Protein AF-A0A7X6ZR78-F1 (afdb_monomer)

Secondary structure (DSSP, 8-state):
---HHHHHHHHTS-HHHHHHHHTT-S---SHHHHHHHHHHHHHHHHTT----HHHHHHHHT---PPPP------------

Mean predicted aligned error: 8.87 Å

Nearest PDB s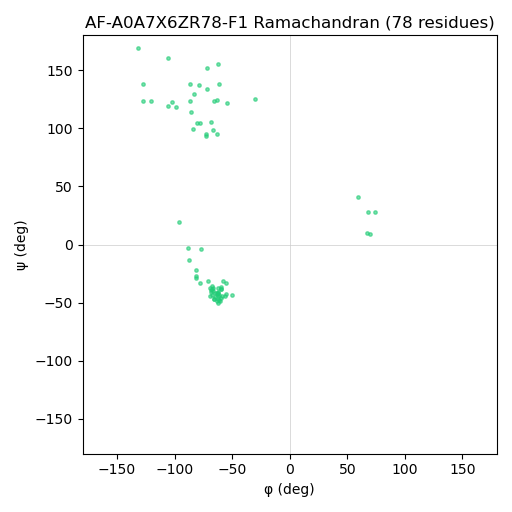tructures (foldseek):
  7ce1-assembly5_P  TM=7.743E-01  e=7.562E-03  Agrobacterium tumefaciens A6
  1efa-assembly1_B  TM=8.380E-01  e=1.670E-02  Escherichia coli
  7ce1-assembly1_B  TM=7.797E-01  e=1.309E-02  Agrobacterium tumefaciens A6
  1cjg-assembly1_B  TM=7.107E-01  e=7.562E-03  Escherichia coli

Foldseek 3Di:
DDDLCNLCVVLVHDSVLLCCLVVPHDDDPDPVSNVSSVVSVVSCVVVVPDDDLVVVCVVVVHSVDDDDDDDDDPPPPPDD

Solvent-accessible surface area (backbone atoms only — not comparable to full-atom values): 5205 Å² total; per-residue (Å²): 132,62,49,61,61,58,52,10,63,77,67,74,49,54,46,68,56,47,50,35,59,76,71,70,47,84,83,62,86,48,69,72,53,44,57,49,43,52,54,51,51,51,51,35,55,77,62,60,48,67,86,59,61,71,63,48,18,65,75,68,75,47,80,87,75,84,88,86,86,77,87,84,79,80,77,78,81,79,73,134

Radius of gyration: 21.28 Å; Cα contacts (8 Å, |Δi|>4): 45; chains: 1; bounding box: 75×27×26 Å

Structure (mmCIF, N/CA/C/O backbone):
data_AF-A0A7X6ZR78-F1
#
_entry.id   AF-A0A7X6ZR78-F1
#
loop_
_atom_site.group_PDB
_atom_site.id
_atom_site.type_symbol
_atom_site.label_atom_id
_atom_site.label_alt_id
_atom_site.label_comp_id
_atom_site.label_asym_id
_atom_site.label_entity_id
_atom_site.label_seq_id
_atom_site.pdbx_PDB_ins_code
_atom_site.Cartn_x
_atom_site.Cartn_y
_atom_site.Cartn_z
_atom_site.occupancy
_atom_site.B_iso_or_equiv
_atom_site.auth_seq_id
_atom_site.auth_comp_id
_atom_site.auth_asym_id
_atom_site.auth_atom_id
_atom_site.pdbx_PDB_model_num
ATOM 1 N N . MET A 1 1 ? -2.342 -15.502 1.374 1.00 69.69 1 MET A N 1
ATOM 2 C CA . MET A 1 1 ? -2.723 -14.099 1.097 1.00 69.69 1 MET A CA 1
ATOM 3 C C . MET A 1 1 ? -1.441 -13.324 0.878 1.00 69.69 1 MET A C 1
ATOM 5 O O . MET A 1 1 ? -0.595 -13.369 1.757 1.00 69.69 1 MET A O 1
ATOM 9 N N . VAL A 1 2 ? -1.272 -12.683 -0.278 1.00 89.62 2 VAL A N 1
ATOM 10 C CA . VAL A 1 2 ? -0.034 -11.951 -0.574 1.00 89.62 2 VAL A CA 1
ATOM 11 C C . VAL A 1 2 ? 0.041 -10.673 0.254 1.00 89.62 2 VAL A C 1
ATOM 13 O O . VAL A 1 2 ? -0.932 -9.924 0.356 1.00 89.62 2 VAL A O 1
ATOM 16 N N . THR A 1 3 ? 1.199 -10.426 0.850 1.00 90.88 3 THR A N 1
ATOM 17 C CA . THR A 1 3 ? 1.463 -9.274 1.715 1.00 90.88 3 THR A CA 1
ATOM 18 C C . THR A 1 3 ? 2.323 -8.223 1.014 1.00 90.88 3 THR A C 1
ATOM 20 O O . THR A 1 3 ? 3.057 -8.501 0.065 1.00 90.88 3 THR A O 1
ATOM 23 N N . LEU A 1 4 ? 2.298 -6.989 1.531 1.00 91.94 4 LEU A N 1
ATOM 24 C CA . LEU A 1 4 ? 3.186 -5.920 1.058 1.00 91.94 4 LEU A CA 1
ATOM 25 C C . LEU A 1 4 ? 4.673 -6.290 1.194 1.00 91.94 4 LEU A C 1
ATOM 27 O O . LEU A 1 4 ? 5.483 -5.833 0.392 1.00 91.94 4 LEU A O 1
ATOM 31 N N . ALA A 1 5 ? 5.031 -7.099 2.198 1.00 92.69 5 ALA A N 1
ATOM 32 C CA . ALA A 1 5 ? 6.404 -7.538 2.439 1.00 92.69 5 ALA A CA 1
ATOM 33 C C . ALA A 1 5 ? 6.913 -8.482 1.343 1.00 92.69 5 ALA A C 1
ATOM 35 O O . ALA A 1 5 ? 8.041 -8.332 0.876 1.00 92.69 5 ALA A O 1
ATOM 36 N N . GLU A 1 6 ? 6.070 -9.400 0.876 1.00 93.94 6 GLU A N 1
ATOM 37 C CA . GLU A 1 6 ? 6.416 -10.320 -0.212 1.00 93.94 6 GLU A CA 1
ATOM 38 C C . GLU A 1 6 ? 6.580 -9.582 -1.542 1.00 93.94 6 GLU A C 1
ATOM 40 O O . GLU A 1 6 ? 7.561 -9.799 -2.254 1.00 93.94 6 GLU A O 1
ATOM 45 N N . ILE A 1 7 ? 5.675 -8.645 -1.844 1.00 94.06 7 ILE A N 1
ATOM 46 C CA . ILE A 1 7 ? 5.777 -7.796 -3.040 1.00 94.06 7 ILE A CA 1
ATOM 47 C C . ILE A 1 7 ? 7.053 -6.952 -2.977 1.00 94.06 7 ILE A C 1
ATOM 49 O O . ILE A 1 7 ? 7.772 -6.844 -3.967 1.00 94.06 7 ILE A O 1
ATOM 53 N N . ALA A 1 8 ? 7.369 -6.380 -1.812 1.00 93.81 8 ALA A N 1
ATOM 54 C CA . ALA A 1 8 ? 8.570 -5.575 -1.606 1.00 93.81 8 ALA A CA 1
ATOM 55 C C . ALA A 1 8 ? 9.853 -6.385 -1.825 1.00 93.81 8 ALA A C 1
ATOM 57 O O . ALA A 1 8 ? 10.749 -5.929 -2.539 1.00 93.81 8 ALA A O 1
ATOM 58 N N . LYS A 1 9 ? 9.901 -7.611 -1.288 1.00 95.25 9 LYS A N 1
ATOM 59 C CA . LYS A 1 9 ? 11.008 -8.553 -1.492 1.00 95.25 9 LYS A CA 1
ATOM 60 C C . LYS A 1 9 ? 11.184 -8.892 -2.973 1.00 95.25 9 LYS A C 1
ATOM 62 O O . LYS 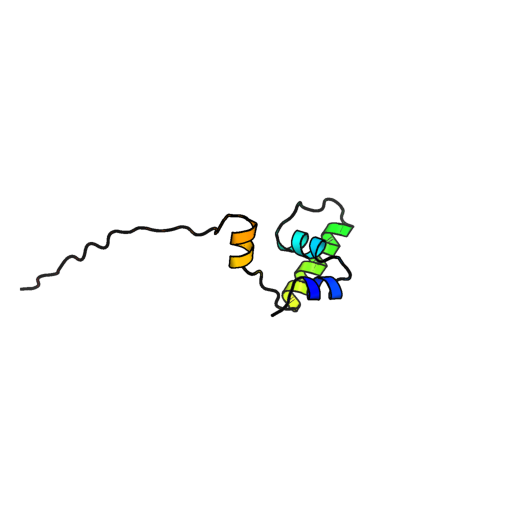A 1 9 ? 12.300 -8.820 -3.476 1.00 95.25 9 LYS A O 1
ATOM 67 N N . LYS A 1 10 ? 10.096 -9.192 -3.687 1.00 94.00 10 LYS A N 1
ATOM 68 C CA . LYS A 1 10 ? 10.139 -9.545 -5.116 1.00 94.00 10 LYS A CA 1
ATOM 69 C C . LYS A 1 10 ? 10.465 -8.348 -6.023 1.00 94.00 10 LYS A C 1
ATOM 71 O O . LYS A 1 10 ? 11.123 -8.518 -7.042 1.00 94.00 10 LYS A O 1
ATOM 76 N N . ALA A 1 11 ? 10.068 -7.135 -5.639 1.00 91.25 11 ALA A N 1
ATOM 77 C CA . ALA A 1 11 ? 10.365 -5.896 -6.365 1.00 91.25 11 ALA A CA 1
ATOM 78 C C . ALA A 1 11 ? 11.699 -5.223 -5.967 1.00 91.25 11 ALA A C 1
ATOM 80 O O . ALA A 1 11 ? 12.044 -4.173 -6.526 1.00 91.25 11 ALA A O 1
ATOM 81 N N . GLY A 1 12 ? 12.429 -5.769 -4.987 1.00 93.38 12 GLY A N 1
ATOM 82 C CA . GLY A 1 12 ? 13.696 -5.212 -4.500 1.00 93.38 12 GLY A CA 1
ATOM 83 C C . GLY A 1 12 ? 13.560 -3.787 -3.949 1.00 93.38 12 GLY A C 1
ATOM 84 O O . GLY A 1 12 ? 14.367 -2.910 -4.263 1.00 93.38 12 GLY A O 1
ATOM 85 N N . VAL A 1 13 ? 12.489 -3.513 -3.202 1.00 92.56 13 VAL A N 1
ATOM 86 C CA . VAL A 1 13 ? 12.210 -2.210 -2.569 1.00 92.56 13 VAL A CA 1
ATOM 87 C C . VAL A 1 13 ? 11.840 -2.387 -1.104 1.00 92.56 13 VAL A C 1
ATOM 89 O O . VAL A 1 13 ? 11.538 -3.486 -0.655 1.00 92.56 13 VAL A O 1
ATOM 92 N N . SER A 1 14 ? 11.787 -1.283 -0.357 1.00 93.00 14 SER A N 1
ATOM 93 C CA . SER A 1 14 ? 11.178 -1.299 0.970 1.00 93.00 14 SER A CA 1
ATOM 94 C C . SER A 1 14 ? 9.653 -1.433 0.894 1.00 93.00 14 SER A C 1
ATOM 96 O O . SER A 1 14 ? 8.995 -0.951 -0.034 1.00 93.00 14 SER A O 1
ATOM 98 N N . THR A 1 15 ? 9.065 -2.022 1.933 1.00 92.38 15 THR A N 1
ATOM 99 C CA . THR A 1 15 ? 7.610 -2.094 2.148 1.00 92.38 15 THR A CA 1
ATOM 100 C C . THR A 1 15 ? 6.939 -0.724 2.132 1.00 92.38 15 THR A C 1
ATOM 102 O O . THR A 1 15 ? 5.816 -0.597 1.646 1.00 92.38 15 THR A O 1
ATOM 105 N N . ILE A 1 16 ? 7.631 0.320 2.604 1.00 89.50 16 ILE A N 1
ATOM 106 C CA . ILE A 1 16 ? 7.146 1.707 2.569 1.00 89.50 16 ILE A CA 1
ATOM 107 C C . ILE A 1 16 ? 6.933 2.172 1.124 1.00 89.50 16 ILE A C 1
ATOM 109 O O . ILE A 1 16 ? 5.923 2.811 0.835 1.00 89.50 16 ILE A O 1
ATOM 113 N N . VAL A 1 17 ? 7.851 1.842 0.210 1.00 90.31 17 VAL A N 1
ATOM 114 C CA . VAL A 1 17 ? 7.742 2.218 -1.208 1.00 90.31 17 VAL A CA 1
ATOM 115 C C . VAL A 1 17 ? 6.556 1.514 -1.860 1.00 90.31 17 VAL A C 1
ATOM 117 O O . VAL A 1 17 ? 5.749 2.183 -2.500 1.00 90.31 17 VAL A O 1
ATOM 120 N N . VAL A 1 18 ? 6.393 0.205 -1.642 1.00 91.75 18 VAL A N 1
ATOM 121 C CA . VAL A 1 18 ? 5.237 -0.546 -2.170 1.00 91.75 18 VAL A CA 1
ATOM 122 C C . VAL A 1 18 ? 3.928 0.008 -1.616 1.00 91.75 18 VAL A C 1
ATOM 124 O O . VAL A 1 18 ? 3.021 0.315 -2.383 1.00 91.75 18 VAL A O 1
ATOM 127 N N . SER A 1 19 ? 3.843 0.205 -0.296 1.00 88.38 19 SER A N 1
ATOM 128 C CA . SER A 1 19 ? 2.662 0.780 0.355 1.00 88.38 19 SER A CA 1
ATOM 129 C C . SER A 1 19 ? 2.306 2.145 -0.232 1.00 88.38 19 SER A C 1
ATOM 131 O O . SER A 1 19 ? 1.145 2.410 -0.530 1.00 88.38 19 SER A O 1
ATOM 133 N N . ARG A 1 20 ? 3.305 3.004 -0.453 1.00 87.94 20 ARG A N 1
ATOM 134 C CA . ARG A 1 20 ? 3.104 4.339 -1.021 1.00 87.94 20 ARG A CA 1
ATOM 135 C C . ARG A 1 20 ? 2.635 4.281 -2.481 1.00 87.94 20 ARG A C 1
ATOM 137 O O . ARG A 1 20 ? 1.780 5.076 -2.849 1.00 87.94 20 ARG A O 1
ATOM 144 N N . ILE A 1 21 ? 3.140 3.337 -3.279 1.00 88.50 21 ILE A N 1
ATOM 145 C CA . ILE A 1 21 ? 2.732 3.134 -4.682 1.00 88.50 21 ILE A CA 1
ATOM 146 C C . ILE A 1 21 ? 1.302 2.595 -4.783 1.00 88.50 21 ILE A C 1
ATOM 148 O O . ILE A 1 21 ? 0.534 3.073 -5.616 1.00 88.50 21 ILE A O 1
ATOM 152 N N . LEU A 1 22 ? 0.951 1.605 -3.959 1.00 88.00 22 LEU A N 1
ATOM 153 C CA . LEU A 1 22 ? -0.341 0.918 -4.039 1.00 88.00 22 LEU A CA 1
ATOM 154 C C . LEU A 1 22 ? -1.476 1.691 -3.353 1.00 88.00 22 LEU A C 1
ATOM 156 O O . LEU A 1 22 ? -2.615 1.591 -3.790 1.00 88.00 22 LEU A O 1
ATOM 160 N N . ASN A 1 23 ? -1.183 2.494 -2.324 1.00 84.44 23 ASN A N 1
ATOM 161 C CA . ASN A 1 23 ? -2.186 3.284 -1.595 1.00 84.44 23 ASN A CA 1
ATOM 162 C C . ASN A 1 23 ? -2.300 4.745 -2.087 1.00 84.44 23 ASN A C 1
ATOM 164 O O . ASN A 1 23 ? -2.786 5.599 -1.351 1.00 84.44 23 ASN A O 1
ATOM 168 N N . GLY A 1 24 ? -1.829 5.063 -3.300 1.00 71.69 24 GLY A 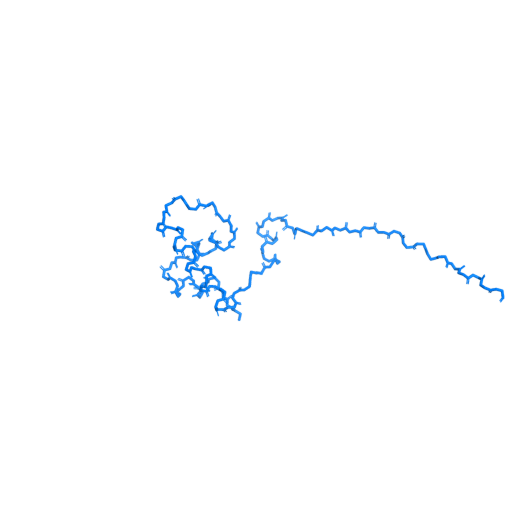N 1
ATOM 169 C CA . GLY A 1 24 ? -2.061 6.376 -3.922 1.00 71.69 24 GLY A CA 1
ATOM 170 C C . GLY A 1 24 ? -1.241 7.544 -3.352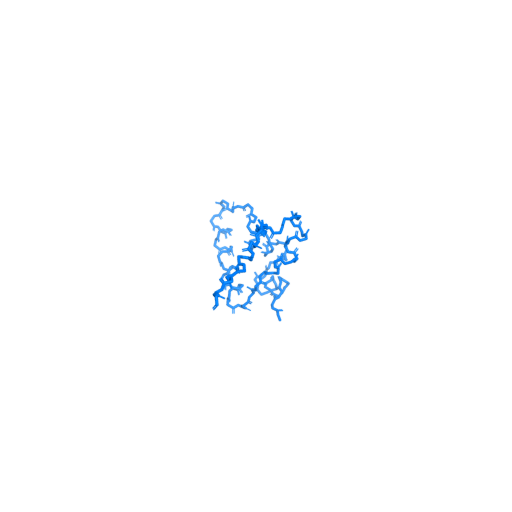 1.00 71.69 24 GLY A C 1
ATOM 171 O O . GLY A 1 24 ? -1.679 8.692 -3.405 1.00 71.69 24 GLY A O 1
ATOM 172 N N . GLY A 1 25 ? -0.049 7.289 -2.803 1.00 67.19 25 GLY A N 1
ATOM 173 C CA . GLY A 1 25 ? 0.876 8.352 -2.394 1.00 67.19 25 GLY A CA 1
ATOM 174 C C . GLY A 1 25 ? 1.341 9.222 -3.575 1.00 67.19 25 GLY A C 1
ATOM 175 O O . GLY A 1 25 ? 1.328 8.766 -4.716 1.00 67.19 25 GLY A O 1
ATOM 176 N N . LYS A 1 26 ? 1.751 10.475 -3.289 1.00 63.12 26 LYS A N 1
ATOM 177 C CA . LYS A 1 26 ? 2.125 11.528 -4.266 1.00 63.12 26 LYS A CA 1
ATOM 178 C C . LYS A 1 26 ? 2.724 10.984 -5.572 1.00 63.12 26 LYS A C 1
ATOM 180 O O . LYS A 1 26 ? 3.739 10.289 -5.556 1.00 63.12 26 LYS A O 1
ATOM 185 N N . VAL A 1 27 ? 2.115 11.396 -6.686 1.00 57.84 27 VAL A N 1
ATOM 186 C CA . VAL A 1 27 ? 2.502 11.037 -8.055 1.00 57.84 27 VAL A CA 1
ATOM 187 C C . VAL A 1 27 ? 3.971 11.380 -8.297 1.00 57.84 27 VAL A C 1
ATOM 189 O O . VAL A 1 27 ? 4.406 12.525 -8.146 1.00 57.84 27 VAL A O 1
ATOM 192 N N . TYR A 1 28 ? 4.746 10.365 -8.662 1.00 68.12 28 TYR A N 1
ATOM 193 C CA . TYR A 1 28 ? 6.154 10.517 -8.985 1.00 68.12 28 TYR A CA 1
ATOM 194 C C . TYR A 1 28 ? 6.315 11.357 -10.259 1.00 68.12 28 TYR A C 1
ATOM 196 O O . TYR A 1 28 ? 5.787 10.997 -11.304 1.00 68.12 28 TYR A O 1
ATOM 204 N N . ARG A 1 29 ? 7.066 12.465 -10.196 1.00 71.12 29 ARG A N 1
ATOM 205 C CA . ARG A 1 29 ? 7.336 13.318 -11.375 1.00 71.12 29 ARG A CA 1
ATOM 206 C C . ARG A 1 29 ? 8.465 12.789 -12.265 1.00 71.12 29 ARG A C 1
ATOM 208 O O . ARG A 1 29 ? 8.548 13.130 -13.437 1.00 71.12 29 ARG A O 1
ATOM 215 N N . GLN A 1 30 ? 9.352 11.960 -11.717 1.00 82.06 30 GLN A N 1
ATOM 216 C CA . GLN A 1 30 ? 10.485 11.410 -12.461 1.00 82.06 30 GLN A CA 1
ATOM 217 C C . GLN A 1 30 ? 10.061 10.174 -13.268 1.00 82.06 30 GLN A C 1
ATOM 219 O O . GLN A 1 30 ? 9.528 9.224 -12.693 1.00 82.06 30 GLN A O 1
ATOM 224 N N . LYS A 1 31 ? 10.389 10.129 -14.570 1.00 79.31 31 LYS A N 1
ATOM 225 C CA . LYS A 1 31 ? 10.064 9.000 -15.472 1.00 79.31 31 LYS A CA 1
ATOM 226 C C . LYS A 1 31 ? 10.466 7.630 -14.905 1.00 79.31 31 LYS A C 1
ATOM 228 O O . LYS A 1 31 ? 9.677 6.692 -14.940 1.00 79.31 31 LYS A O 1
ATOM 233 N N . LYS A 1 32 ? 11.664 7.521 -14.313 1.00 82.00 32 LYS A N 1
ATOM 234 C CA . LYS A 1 32 ? 12.156 6.271 -13.696 1.00 82.00 32 LYS A CA 1
ATOM 235 C C . LYS A 1 32 ? 11.254 5.780 -12.558 1.00 82.00 32 LYS A C 1
ATOM 237 O O . LYS A 1 32 ? 11.059 4.579 -12.394 1.00 82.00 32 LYS A O 1
ATOM 242 N N . ALA A 1 33 ? 10.701 6.701 -11.776 1.00 82.88 33 ALA A N 1
ATOM 243 C CA . ALA A 1 33 ? 9.837 6.369 -10.654 1.00 82.88 33 ALA A CA 1
ATOM 244 C C . ALA A 1 33 ? 8.416 5.992 -11.109 1.00 82.88 33 ALA A C 1
ATOM 246 O O . ALA A 1 33 ? 7.826 5.085 -10.527 1.00 82.88 33 ALA A O 1
ATOM 247 N N . VAL A 1 34 ? 7.912 6.595 -12.194 1.00 85.19 34 VAL A N 1
ATOM 248 C CA . VAL A 1 34 ? 6.651 6.181 -12.840 1.00 85.19 34 VAL A CA 1
ATOM 249 C C . VAL A 1 34 ? 6.753 4.747 -13.363 1.00 85.19 34 VAL A C 1
ATOM 251 O O . VAL A 1 34 ? 5.941 3.906 -12.986 1.00 85.19 34 VAL A O 1
ATOM 254 N N . ALA A 1 35 ? 7.808 4.435 -14.122 1.00 88.50 35 ALA A N 1
ATOM 255 C CA . ALA A 1 35 ? 8.035 3.085 -14.641 1.00 88.50 35 ALA A CA 1
ATOM 256 C C . ALA A 1 35 ? 8.175 2.042 -13.516 1.00 88.50 35 ALA A C 1
ATOM 258 O O . ALA A 1 35 ? 7.680 0.920 -13.619 1.00 88.50 35 ALA A O 1
ATOM 259 N N . ARG A 1 36 ? 8.828 2.403 -12.401 1.00 89.69 36 ARG A N 1
ATOM 260 C CA . ARG A 1 36 ? 8.923 1.522 -11.226 1.00 89.69 36 ARG A CA 1
ATOM 261 C C . ARG A 1 36 ? 7.560 1.297 -10.568 1.00 89.69 36 ARG A C 1
ATOM 263 O O . ARG A 1 36 ? 7.276 0.178 -10.147 1.00 89.69 36 ARG A O 1
ATOM 270 N N . ALA A 1 37 ? 6.730 2.336 -10.484 1.00 89.88 37 ALA A N 1
ATOM 271 C CA . ALA A 1 37 ? 5.387 2.235 -9.928 1.00 89.88 37 ALA A CA 1
ATOM 272 C C . ALA A 1 37 ? 4.494 1.306 -10.760 1.00 89.88 37 ALA A C 1
ATOM 274 O O . ALA A 1 37 ? 3.810 0.464 -10.186 1.00 89.88 37 ALA A O 1
ATOM 275 N N . GLU A 1 38 ? 4.546 1.396 -12.090 1.00 90.50 38 GLU A N 1
ATOM 276 C CA . GLU A 1 38 ? 3.822 0.481 -12.983 1.00 90.50 38 GLU A CA 1
ATOM 277 C C . GLU A 1 38 ? 4.266 -0.969 -12.809 1.00 90.50 38 GLU A C 1
ATOM 279 O O . GLU A 1 38 ? 3.423 -1.835 -12.587 1.00 90.50 38 GLU A O 1
ATOM 284 N N . LYS A 1 39 ? 5.580 -1.232 -12.794 1.00 92.12 39 LYS A N 1
ATOM 285 C CA . LYS A 1 39 ? 6.108 -2.583 -12.544 1.00 92.12 39 LYS A CA 1
ATOM 286 C C . LYS A 1 39 ? 5.596 -3.169 -11.230 1.00 92.12 39 LYS A C 1
ATOM 288 O O . LYS A 1 39 ? 5.220 -4.334 -11.187 1.00 92.12 39 LYS A O 1
ATOM 293 N N . ILE A 1 40 ? 5.557 -2.367 -10.166 1.00 92.94 40 ILE A N 1
ATOM 294 C CA . ILE A 1 40 ? 5.069 -2.812 -8.854 1.00 92.94 40 ILE A CA 1
ATOM 295 C C . ILE A 1 40 ? 3.554 -3.059 -8.869 1.00 92.94 40 ILE A C 1
ATOM 297 O O . ILE A 1 40 ? 3.109 -4.020 -8.247 1.00 92.94 40 ILE A O 1
ATOM 301 N N . ARG A 1 41 ? 2.761 -2.245 -9.580 1.00 91.62 41 ARG A N 1
ATOM 302 C CA . ARG A 1 41 ? 1.313 -2.482 -9.732 1.00 91.62 41 ARG A CA 1
ATOM 303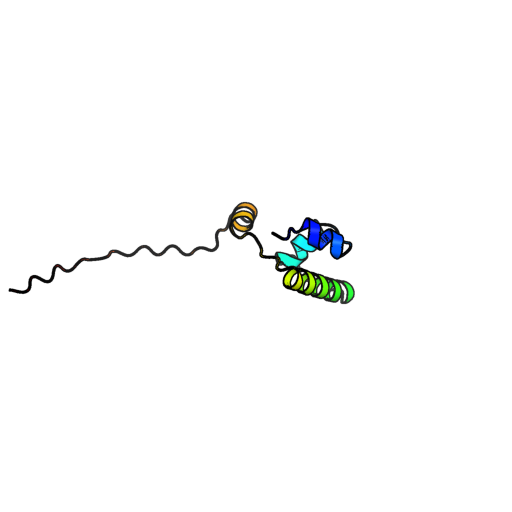 C C . ARG A 1 41 ? 1.027 -3.769 -10.501 1.00 91.62 41 ARG A C 1
ATOM 305 O O . ARG A 1 41 ? 0.208 -4.556 -10.041 1.00 91.62 41 ARG A O 1
ATOM 312 N N . ASN A 1 42 ? 1.731 -3.999 -11.607 1.00 94.00 42 ASN A N 1
ATOM 313 C CA . ASN A 1 42 ? 1.582 -5.219 -12.402 1.00 94.00 42 ASN A CA 1
ATOM 314 C C . ASN A 1 42 ? 1.974 -6.447 -11.581 1.00 94.00 42 ASN A C 1
ATOM 316 O O . ASN A 1 42 ? 1.198 -7.389 -11.481 1.00 94.00 42 ASN A O 1
ATOM 320 N N . LEU A 1 43 ? 3.114 -6.383 -10.887 1.00 94.31 43 LEU A N 1
ATOM 321 C CA . LEU A 1 43 ? 3.560 -7.454 -10.001 1.00 94.31 43 LEU A CA 1
ATOM 322 C C . LEU A 1 43 ? 2.542 -7.751 -8.891 1.00 94.31 43 LEU A C 1
ATOM 324 O O . LEU A 1 43 ? 2.263 -8.908 -8.598 1.00 94.31 43 LEU A O 1
ATOM 328 N N . ALA A 1 44 ? 1.983 -6.715 -8.261 1.00 92.38 44 ALA A N 1
ATOM 329 C CA . ALA A 1 44 ? 0.959 -6.880 -7.236 1.00 92.38 44 ALA A CA 1
ATOM 330 C C . ALA A 1 44 ? -0.304 -7.552 -7.805 1.00 92.38 44 ALA A C 1
ATOM 332 O O . ALA A 1 44 ? -0.855 -8.439 -7.156 1.00 92.38 44 ALA A O 1
ATOM 333 N N . ALA A 1 45 ? -0.730 -7.177 -9.016 1.00 91.88 45 ALA A N 1
ATOM 334 C CA . ALA A 1 45 ? -1.869 -7.786 -9.700 1.00 91.88 45 ALA A CA 1
ATOM 335 C C . ALA A 1 45 ? -1.609 -9.258 -10.066 1.00 91.88 45 ALA A C 1
ATOM 337 O O . ALA A 1 45 ? -2.431 -10.112 -9.746 1.00 91.88 45 ALA A O 1
ATOM 338 N N . GLU A 1 46 ? -0.447 -9.569 -10.645 1.00 94.25 46 GLU A N 1
ATOM 339 C CA . GLU A 1 46 ? -0.017 -10.939 -10.971 1.00 94.25 46 GLU A CA 1
ATOM 340 C C . GLU A 1 46 ? 0.057 -11.831 -9.730 1.00 94.25 46 GLU A C 1
ATOM 342 O O . GLU A 1 46 ? -0.311 -13.001 -9.765 1.00 94.25 46 GLU A O 1
ATOM 347 N N . MET A 1 47 ? 0.513 -11.275 -8.608 1.00 93.69 47 MET A N 1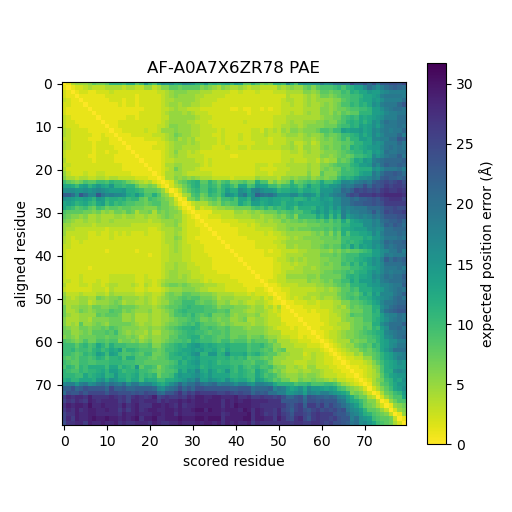
ATOM 348 C CA . MET A 1 47 ? 0.563 -11.985 -7.332 1.00 93.69 47 MET A CA 1
ATOM 349 C C . MET A 1 47 ? -0.812 -12.093 -6.650 1.00 93.69 47 MET A C 1
ATOM 351 O O . MET A 1 47 ? -0.916 -12.704 -5.590 1.00 93.69 47 MET A O 1
ATOM 355 N N . GLY A 1 48 ? -1.870 -11.493 -7.203 1.00 91.94 48 GLY A N 1
ATOM 356 C CA . GLY A 1 48 ? -3.201 -11.506 -6.596 1.00 91.94 48 GLY A CA 1
ATOM 357 C C . GLY A 1 48 ? -3.287 -10.698 -5.297 1.00 91.94 48 GLY A C 1
ATOM 358 O O . GLY A 1 48 ? -4.095 -11.008 -4.418 1.00 91.94 48 GLY A O 1
ATOM 359 N N . TYR A 1 49 ? -2.449 -9.670 -5.140 1.00 91.62 49 TYR A N 1
ATOM 360 C CA . TYR A 1 49 ? -2.522 -8.760 -4.003 1.00 91.62 49 TYR A CA 1
ATOM 361 C C . TYR A 1 49 ? -3.848 -8.003 -4.013 1.00 91.62 49 TYR A C 1
ATOM 363 O O . TYR A 1 49 ? -4.176 -7.296 -4.966 1.00 91.62 49 TYR A O 1
ATOM 371 N N . ARG A 1 50 ? -4.587 -8.103 -2.908 1.00 87.56 50 ARG A N 1
ATOM 372 C CA . ARG A 1 50 ? -5.799 -7.320 -2.670 1.00 87.56 50 ARG A CA 1
ATOM 373 C C . ARG A 1 50 ? -5.600 -6.486 -1.406 1.00 87.56 50 ARG A C 1
ATOM 375 O O . ARG A 1 50 ? -5.290 -7.057 -0.357 1.00 87.56 50 ARG A O 1
ATOM 382 N N . PRO A 1 51 ? -5.751 -5.155 -1.475 1.00 82.69 51 PRO A N 1
ATOM 383 C CA . PRO A 1 51 ? -5.661 -4.321 -0.289 1.00 82.69 51 PRO A CA 1
ATOM 384 C C . PRO A 1 51 ? -6.746 -4.695 0.727 1.00 82.69 51 PRO A C 1
ATOM 386 O O . PRO A 1 51 ? -7.903 -4.923 0.376 1.00 82.69 51 PRO A O 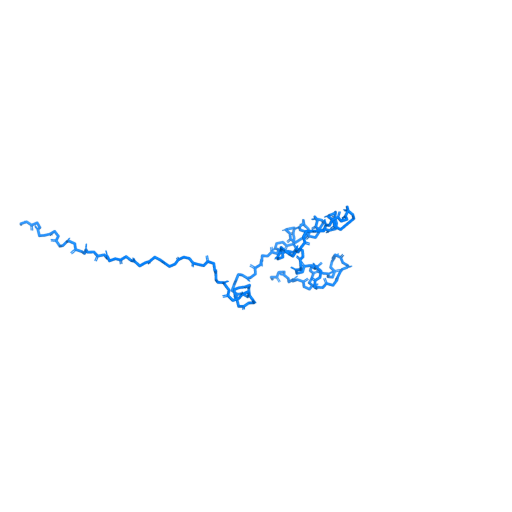1
ATOM 389 N N . ASN A 1 52 ? -6.363 -4.740 2.004 1.00 85.12 52 ASN A N 1
ATOM 390 C CA . ASN A 1 52 ? -7.305 -4.951 3.096 1.00 85.12 52 ASN A CA 1
ATOM 391 C C . ASN A 1 52 ? -7.993 -3.620 3.431 1.00 85.12 52 ASN A C 1
ATOM 393 O O . ASN A 1 52 ? -7.389 -2.745 4.056 1.00 85.12 52 ASN A O 1
ATOM 397 N N . LEU A 1 53 ? -9.254 -3.487 3.015 1.00 82.69 53 LEU A N 1
ATOM 398 C CA . LEU A 1 53 ? -10.051 -2.276 3.206 1.00 82.69 53 LEU A CA 1
ATOM 399 C C . LEU A 1 53 ? -10.279 -1.947 4.686 1.00 82.69 53 LEU A C 1
ATOM 401 O O . LEU A 1 53 ? -10.176 -0.782 5.052 1.00 82.69 53 LEU A O 1
ATOM 405 N N . ALA A 1 54 ? -10.481 -2.946 5.553 1.00 85.06 54 ALA A N 1
ATOM 406 C CA . ALA A 1 54 ? -10.636 -2.718 6.993 1.00 85.06 54 ALA A CA 1
ATOM 407 C C . ALA A 1 54 ? -9.349 -2.147 7.617 1.00 85.06 54 ALA A C 1
ATOM 409 O O . ALA A 1 54 ? -9.373 -1.203 8.405 1.00 85.06 54 ALA A O 1
ATOM 410 N N . ALA A 1 55 ? -8.186 -2.663 7.212 1.00 82.75 55 ALA A N 1
ATOM 411 C CA . ALA A 1 55 ? -6.906 -2.112 7.657 1.00 82.75 55 ALA A CA 1
ATOM 412 C C . ALA A 1 55 ? -6.657 -0.698 7.094 1.00 82.75 55 ALA A C 1
ATOM 414 O O . ALA A 1 55 ? -6.087 0.156 7.779 1.00 82.75 55 ALA A O 1
ATOM 415 N N . GLN A 1 56 ? -7.083 -0.425 5.855 1.00 84.00 56 GLN A N 1
ATOM 416 C CA . GLN A 1 56 ? -7.012 0.915 5.266 1.00 84.00 56 GLN A CA 1
ATOM 417 C C . GLN A 1 56 ? -7.953 1.903 5.962 1.00 84.00 56 GLN A C 1
ATOM 419 O O . GLN A 1 56 ? -7.554 3.051 6.174 1.00 84.00 56 GLN A O 1
ATOM 424 N N . SER A 1 57 ? -9.154 1.482 6.363 1.00 86.31 57 SER A N 1
ATOM 425 C CA . SER A 1 57 ? -10.102 2.356 7.053 1.00 86.31 57 SER A CA 1
ATOM 426 C C . SER A 1 57 ? -9.612 2.735 8.442 1.00 86.31 57 SER A C 1
ATOM 428 O O . SER A 1 57 ? -9.709 3.898 8.820 1.00 86.31 57 SER A O 1
ATOM 430 N N . ILE A 1 58 ? -8.990 1.796 9.161 1.00 86.75 58 ILE A N 1
ATOM 431 C CA . ILE A 1 58 ? -8.346 2.072 10.453 1.00 86.75 58 ILE A CA 1
ATOM 432 C C . ILE A 1 58 ? -7.187 3.059 10.270 1.00 86.75 58 ILE A C 1
ATOM 434 O O . ILE A 1 58 ? -7.110 4.059 10.976 1.00 86.75 58 ILE A O 1
ATOM 438 N N . ARG A 1 59 ? -6.301 2.825 9.290 1.00 84.12 59 ARG A N 1
ATOM 439 C CA . ARG A 1 59 ? -5.145 3.705 9.039 1.00 84.12 59 ARG A CA 1
ATOM 440 C C . ARG A 1 59 ? -5.557 5.118 8.617 1.00 84.12 59 ARG A C 1
ATOM 442 O O . ARG A 1 59 ? -4.901 6.079 9.002 1.00 84.12 59 ARG A O 1
ATOM 449 N N . SER A 1 60 ? -6.565 5.236 7.758 1.00 84.00 60 SER A N 1
ATOM 450 C CA . SER A 1 60 ? -7.000 6.522 7.197 1.00 84.00 60 SER A CA 1
ATOM 451 C C . SER A 1 60 ? -8.027 7.253 8.065 1.00 84.00 60 SER A C 1
ATOM 453 O O . SER A 1 60 ? -8.301 8.423 7.804 1.00 84.00 60 SER A O 1
ATOM 455 N N . GLY A 1 61 ? -8.617 6.574 9.056 1.00 87.50 61 GLY A N 1
ATOM 456 C CA . GLY A 1 61 ? -9.755 7.073 9.833 1.00 87.50 61 GLY A CA 1
ATOM 457 C C . GLY A 1 61 ? -11.045 7.215 9.016 1.00 87.50 61 GLY A C 1
ATOM 458 O O . GLY A 1 61 ? -12.003 7.819 9.487 1.00 87.50 61 GLY A O 1
ATOM 459 N N . LYS A 1 62 ? -11.078 6.705 7.779 1.00 85.94 62 LYS A N 1
ATOM 460 C CA . LYS A 1 62 ? -12.198 6.848 6.844 1.00 85.94 62 LYS A CA 1
ATOM 461 C C . LYS A 1 62 ? -12.616 5.477 6.339 1.00 85.94 62 LYS A C 1
ATOM 463 O O . LYS A 1 62 ? -11.815 4.758 5.754 1.00 85.94 62 LYS A O 1
ATOM 468 N N . THR A 1 63 ? -13.880 5.120 6.528 1.00 85.31 63 THR A N 1
ATOM 469 C CA . THR A 1 63 ? -14.432 3.853 6.022 1.00 85.31 63 THR A CA 1
ATOM 470 C C . THR A 1 63 ? -14.829 3.933 4.552 1.00 85.31 63 THR A C 1
ATOM 472 O O . THR A 1 63 ? -14.811 2.918 3.872 1.00 85.31 63 THR A O 1
ATOM 475 N N . GLY A 1 64 ? -15.168 5.129 4.054 1.00 84.06 64 GLY A N 1
ATOM 476 C CA . GLY A 1 64 ? -15.685 5.310 2.693 1.00 84.06 64 GLY A CA 1
ATOM 477 C C . GLY A 1 64 ? -17.099 4.751 2.489 1.00 84.06 64 GLY A C 1
ATOM 478 O O . GLY A 1 64 ? -17.573 4.708 1.360 1.00 84.06 64 GLY A O 1
ATOM 479 N N . ASN A 1 65 ? -17.774 4.339 3.567 1.00 88.06 65 ASN A N 1
ATOM 480 C CA . ASN A 1 65 ? -19.122 3.786 3.512 1.00 88.06 65 ASN A CA 1
ATOM 481 C C . ASN A 1 65 ? -20.168 4.907 3.563 1.00 88.06 65 ASN A C 1
ATOM 483 O O . ASN A 1 65 ? -20.057 5.822 4.380 1.00 88.06 65 ASN A O 1
ATOM 487 N N . ILE A 1 66 ? -21.213 4.797 2.739 1.00 90.56 66 ILE A N 1
ATOM 488 C CA . ILE A 1 66 ? -22.411 5.641 2.812 1.00 90.56 66 ILE A CA 1
ATOM 489 C C . ILE A 1 66 ? -23.488 4.848 3.553 1.00 90.56 66 ILE A C 1
ATOM 491 O O . ILE A 1 66 ? -23.881 3.771 3.108 1.00 90.56 66 ILE A O 1
ATOM 495 N N . GLY A 1 67 ? -23.943 5.361 4.695 1.00 92.19 67 GLY A N 1
ATOM 496 C CA . GLY A 1 67 ? -25.060 4.780 5.437 1.00 92.19 67 GLY A CA 1
ATOM 497 C C . GLY A 1 67 ? -26.386 5.334 4.927 1.00 92.19 67 GLY A C 1
ATOM 498 O O . GLY A 1 67 ? -26.581 6.547 4.944 1.00 92.19 67 GLY A O 1
ATOM 499 N N . LEU A 1 68 ? -27.293 4.458 4.494 1.00 92.62 68 LEU A N 1
ATOM 500 C CA . LEU A 1 68 ? -28.663 4.825 4.142 1.00 92.62 68 LEU A CA 1
ATOM 501 C C . LEU A 1 68 ? -29.602 4.420 5.280 1.00 92.62 68 LEU A C 1
ATOM 503 O O . LEU A 1 68 ? -29.677 3.246 5.637 1.00 92.62 68 LEU A O 1
ATOM 507 N N . LEU A 1 69 ? -30.333 5.389 5.826 1.00 91.50 69 LEU A N 1
ATOM 508 C CA . LEU A 1 69 ? -31.407 5.152 6.785 1.00 91.50 69 LEU A CA 1
ATOM 509 C C . LEU A 1 69 ? -32.733 5.375 6.065 1.00 91.50 69 LEU A C 1
ATOM 511 O O . LEU A 1 69 ? -32.994 6.471 5.575 1.00 91.50 69 LEU A O 1
ATOM 515 N N . MET A 1 70 ? -33.559 4.335 5.992 1.00 87.81 70 MET A N 1
ATOM 516 C CA . MET A 1 70 ? -34.881 4.410 5.378 1.00 87.81 70 MET A CA 1
ATOM 517 C C . MET A 1 70 ? -35.947 3.894 6.338 1.00 87.81 70 MET A C 1
ATOM 519 O O . MET A 1 70 ? -35.751 2.889 7.018 1.00 87.81 70 MET A O 1
ATOM 523 N N . SER A 1 71 ? -37.080 4.592 6.382 1.00 83.50 71 SER A N 1
ATOM 524 C CA . SER A 1 71 ? -38.270 4.120 7.083 1.00 83.50 71 SER A CA 1
ATOM 525 C C . SER A 1 71 ? -39.055 3.214 6.142 1.00 83.50 71 SER A C 1
ATOM 527 O O . SER A 1 71 ? -39.554 3.663 5.111 1.00 83.50 71 SER A O 1
ATOM 529 N N . VAL A 1 72 ? -39.139 1.927 6.469 1.00 78.19 72 VAL A N 1
ATOM 530 C CA . VAL A 1 72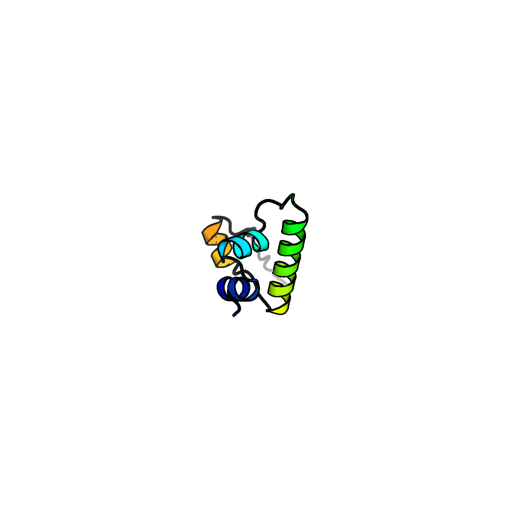 ? -40.026 0.987 5.777 1.00 78.19 72 VAL A CA 1
ATOM 531 C C . VAL A 1 72 ? -41.414 1.094 6.398 1.00 78.19 72 VAL A C 1
ATOM 533 O O . VAL A 1 72 ? -41.682 0.525 7.455 1.00 78.19 72 VAL A O 1
ATOM 536 N N . GLN A 1 73 ? -42.311 1.839 5.749 1.00 74.31 73 GLN A N 1
ATOM 537 C CA . GLN A 1 73 ? -43.726 1.813 6.101 1.00 74.31 73 GLN A CA 1
ATOM 538 C C . GLN A 1 73 ? -44.343 0.544 5.510 1.00 74.31 73 GLN A C 1
ATOM 540 O O . GLN A 1 73 ? -44.567 0.446 4.306 1.00 74.31 73 GLN A O 1
ATOM 545 N N . SER A 1 74 ? -44.591 -0.447 6.365 1.00 65.38 74 SER A N 1
ATOM 546 C CA . SER A 1 74 ? -45.370 -1.625 5.990 1.00 65.38 74 SER A CA 1
ATOM 547 C C . SER A 1 74 ? -46.834 -1.205 5.866 1.00 65.38 74 SER A C 1
ATOM 549 O O . SER A 1 74 ? -47.549 -1.097 6.865 1.00 65.38 74 SER A O 1
ATOM 551 N N . SER A 1 75 ? -47.280 -0.890 4.649 1.00 65.69 75 SER A N 1
ATOM 552 C CA . SER A 1 75 ? -48.705 -0.791 4.360 1.00 65.69 75 SER A CA 1
ATOM 553 C C . SER A 1 75 ? -49.285 -2.199 4.453 1.00 65.69 75 SER A C 1
ATOM 555 O O . SER A 1 75 ? -49.070 -3.062 3.604 1.00 65.69 75 SER A O 1
ATOM 557 N N . ARG A 1 76 ? -50.005 -2.451 5.546 1.00 63.03 76 ARG A N 1
ATOM 558 C CA . ARG A 1 76 ? -50.793 -3.665 5.717 1.00 63.03 76 ARG A CA 1
ATOM 559 C C . ARG A 1 76 ? -51.917 -3.597 4.674 1.00 63.03 76 ARG A C 1
ATOM 561 O O . ARG A 1 76 ? -52.892 -2.880 4.886 1.00 63.03 76 ARG A O 1
ATOM 568 N N . LEU A 1 77 ? -51.756 -4.270 3.529 1.00 64.62 77 LEU A N 1
ATOM 569 C CA . LEU A 1 77 ? -52.870 -4.525 2.615 1.00 64.62 77 LEU A CA 1
ATOM 570 C C . LEU A 1 77 ? -53.872 -5.403 3.372 1.00 64.62 77 LEU A C 1
ATOM 572 O O . LEU A 1 77 ? -53.719 -6.618 3.455 1.00 64.62 77 LEU A O 1
ATOM 576 N N . LEU A 1 78 ? -54.872 -4.763 3.970 1.00 63.09 78 LEU A N 1
ATOM 577 C CA . LEU A 1 78 ? -56.133 -5.407 4.293 1.00 63.09 78 LEU A CA 1
ATOM 578 C C . LEU A 1 78 ? -56.854 -5.586 2.955 1.00 63.09 78 LEU A C 1
ATOM 580 O O . LEU A 1 78 ? -57.479 -4.654 2.453 1.00 63.09 78 LEU A O 1
ATOM 584 N N . LEU A 1 79 ? -56.673 -6.751 2.336 1.00 58.62 79 LEU A N 1
ATOM 585 C CA . LEU A 1 79 ? -57.626 -7.230 1.342 1.00 58.62 79 LEU A CA 1
ATOM 586 C C . LEU A 1 79 ? -58.838 -7.806 2.102 1.00 58.62 79 LEU A C 1
ATOM 588 O O . LEU A 1 79 ? -58.620 -8.433 3.144 1.00 58.62 79 LEU A O 1
ATOM 592 N N . PRO A 1 80 ? -60.068 -7.520 1.636 1.00 59.94 80 PRO A N 1
ATOM 593 C CA . PRO A 1 80 ? -61.313 -7.926 2.289 1.00 59.94 80 PRO A CA 1
ATOM 594 C C . PRO A 1 80 ? -61.518 -9.443 2.316 1.00 59.94 80 PRO A C 1
ATOM 596 O O . PRO A 1 80 ? -60.991 -10.135 1.413 1.00 59.94 80 PRO A O 1
#

Sequence (80 aa):
MVTLAEIAKKAGVSTIVVSRILNGGKVYRQKKAVARAEKIRNLAAEMGYRPNLAAQSIRSGKTGNIGLLMSVQSSRLLLP

pLDDT: 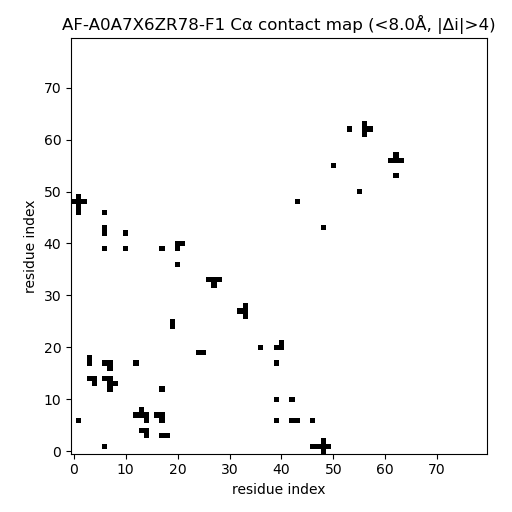mean 84.5, std 10.06, range [57.84, 95.25]